Protein AF-A0A4Y2HT36-F1 (afdb_monomer_lite)

Organism: Araneus ventricosus (NCBI:txid182803)

Structure (mmCIF, N/CA/C/O backbone):
data_AF-A0A4Y2HT36-F1
#
_entry.id   AF-A0A4Y2HT36-F1
#
loop_
_atom_site.group_PDB
_atom_site.id
_atom_site.type_symbol
_atom_site.label_atom_id
_atom_site.label_alt_id
_atom_site.label_comp_id
_atom_site.label_asym_id
_atom_site.label_entity_id
_atom_site.label_seq_id
_atom_site.pdbx_PDB_ins_code
_atom_site.Cartn_x
_atom_site.Cartn_y
_atom_site.Cartn_z
_atom_site.occupancy
_atom_site.B_iso_or_equiv
_atom_site.auth_s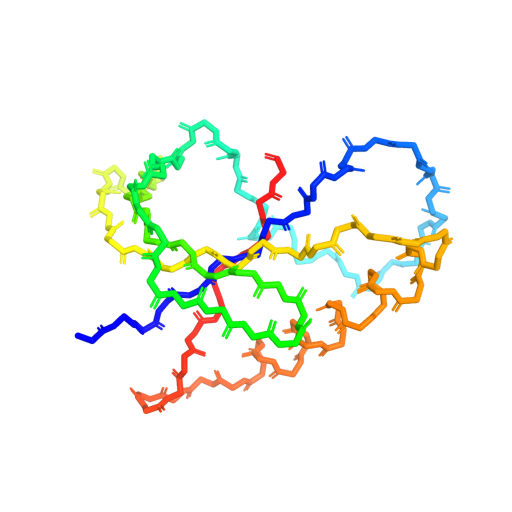eq_id
_atom_site.auth_comp_id
_atom_site.auth_asym_id
_atom_site.auth_atom_id
_atom_site.pdbx_PDB_model_num
ATOM 1 N N . MET A 1 1 ? -11.888 4.681 -10.793 1.00 45.12 1 MET A N 1
ATOM 2 C CA . MET A 1 1 ? -10.637 5.355 -10.378 1.00 45.12 1 MET A CA 1
ATOM 3 C C . MET A 1 1 ? -10.332 4.892 -8.955 1.00 45.12 1 MET A C 1
ATOM 5 O O . MET A 1 1 ? -11.274 4.791 -8.180 1.00 45.12 1 MET A O 1
ATOM 9 N N . LEU A 1 2 ? -9.098 4.494 -8.629 1.00 56.31 2 LEU A N 1
ATOM 10 C CA . LEU A 1 2 ? -8.742 4.019 -7.280 1.00 56.31 2 LEU A CA 1
ATOM 11 C C . LEU A 1 2 ? -8.487 5.234 -6.380 1.00 56.31 2 LEU A C 1
ATOM 13 O O . LEU A 1 2 ? -7.552 5.986 -6.626 1.00 56.31 2 LEU A O 1
ATOM 17 N N . HIS A 1 3 ? -9.320 5.439 -5.360 1.00 61.47 3 HIS A N 1
ATOM 18 C CA . HIS A 1 3 ? -9.226 6.599 -4.455 1.00 61.47 3 HIS A CA 1
ATOM 19 C C . HIS A 1 3 ? -8.482 6.292 -3.149 1.00 61.47 3 HIS A C 1
ATOM 21 O O . HIS A 1 3 ? -8.478 7.108 -2.230 1.00 61.47 3 HIS A O 1
ATOM 27 N N . LYS A 1 4 ? -7.902 5.096 -3.042 1.00 63.53 4 LYS A N 1
ATOM 28 C CA . LYS A 1 4 ? -7.552 4.466 -1.774 1.00 63.53 4 LYS A CA 1
ATOM 29 C C . LYS A 1 4 ? -6.221 3.732 -1.888 1.00 63.53 4 LYS A C 1
ATOM 31 O O . LYS A 1 4 ? -6.093 2.851 -2.738 1.00 63.53 4 LYS A O 1
ATOM 36 N N . LEU A 1 5 ? -5.255 4.126 -1.058 1.00 66.12 5 LEU A N 1
ATOM 37 C CA . LEU A 1 5 ? -3.892 3.599 -1.065 1.00 66.12 5 LEU A CA 1
ATOM 38 C C . LEU A 1 5 ? -3.513 3.010 0.299 1.00 66.12 5 LEU A C 1
ATOM 40 O O . LEU A 1 5 ? -3.681 3.656 1.335 1.00 66.12 5 LEU A O 1
ATOM 44 N N . PHE A 1 6 ? -2.966 1.802 0.265 1.00 72.12 6 PHE A N 1
ATOM 45 C CA . PHE A 1 6 ? -2.238 1.161 1.349 1.00 72.12 6 PHE A CA 1
ATOM 46 C C . PHE A 1 6 ? -0.745 1.204 1.076 1.00 72.12 6 PHE A C 1
ATOM 48 O O . PHE A 1 6 ? -0.322 1.225 -0.079 1.00 72.12 6 PHE A O 1
ATOM 55 N N . LEU A 1 7 ? 0.048 1.192 2.136 1.00 65.69 7 LEU A N 1
ATOM 56 C CA . LEU A 1 7 ? 1.500 1.107 2.050 1.00 65.69 7 LEU A CA 1
ATOM 57 C C . LEU A 1 7 ? 1.930 -0.248 2.610 1.00 65.69 7 LEU A C 1
ATOM 59 O O . LEU A 1 7 ? 1.487 -0.614 3.691 1.00 65.69 7 LEU A O 1
ATOM 63 N N . LEU A 1 8 ? 2.735 -0.993 1.855 1.00 59.03 8 LEU A N 1
ATOM 64 C CA . LEU A 1 8 ? 3.378 -2.226 2.312 1.00 59.03 8 LEU A CA 1
ATOM 65 C C . LEU A 1 8 ? 4.818 -1.906 2.690 1.00 59.03 8 LEU A C 1
ATOM 67 O O . LEU A 1 8 ? 5.580 -1.460 1.820 1.00 59.03 8 LEU A O 1
ATOM 71 N N . ASP A 1 9 ? 5.176 -2.177 3.941 1.00 55.78 9 ASP A N 1
ATOM 72 C CA . ASP A 1 9 ? 6.573 -2.357 4.315 1.00 55.78 9 ASP A CA 1
ATOM 73 C C . ASP A 1 9 ? 6.986 -3.796 3.971 1.00 55.78 9 ASP A C 1
ATOM 75 O O . ASP A 1 9 ? 6.229 -4.737 4.206 1.00 55.78 9 ASP A O 1
ATOM 79 N N . SER A 1 10 ? 8.135 -3.975 3.321 1.00 45.78 10 SER A N 1
ATOM 80 C CA . SER A 1 10 ? 8.604 -5.304 2.916 1.00 45.78 10 SER A CA 1
ATOM 81 C C . SER A 1 10 ? 9.299 -6.063 4.041 1.00 45.78 10 SER A C 1
ATOM 83 O O . SER A 1 10 ? 9.437 -7.275 3.914 1.00 45.78 10 SER A O 1
ATOM 85 N N . ASP A 1 11 ? 9.711 -5.385 5.117 1.00 45.09 11 ASP A N 1
ATOM 86 C CA . ASP A 1 11 ? 10.623 -5.953 6.115 1.00 45.09 11 ASP A CA 1
ATOM 87 C C . ASP A 1 11 ? 10.232 -5.574 7.555 1.00 45.09 11 ASP A C 1
ATOM 89 O O . ASP A 1 11 ? 11.059 -5.131 8.354 1.00 45.09 11 ASP A O 1
ATOM 93 N N . ALA A 1 12 ? 8.965 -5.785 7.925 1.00 46.19 12 ALA A N 1
ATOM 94 C CA . ALA A 1 12 ? 8.552 -5.740 9.325 1.00 46.19 12 ALA A CA 1
ATOM 95 C C . ALA A 1 12 ? 9.190 -6.909 10.102 1.00 46.19 12 ALA A C 1
ATOM 97 O O . ALA A 1 12 ? 8.584 -7.963 10.247 1.00 46.19 12 ALA A O 1
ATOM 98 N N . PHE A 1 13 ? 10.434 -6.741 10.564 1.00 49.06 13 PHE A N 1
ATOM 99 C CA . PHE A 1 13 ? 10.916 -7.216 11.863 1.00 49.06 13 PHE A CA 1
ATOM 100 C C . PHE A 1 13 ? 12.329 -6.684 12.149 1.00 49.06 13 PHE A C 1
ATOM 102 O O . PHE A 1 13 ? 13.237 -6.824 11.331 1.00 49.06 13 PHE A O 1
ATOM 109 N N . SER A 1 14 ? 12.533 -6.240 13.394 1.00 34.84 14 SER A N 1
ATOM 110 C CA . SER A 1 14 ? 13.816 -5.927 14.058 1.00 34.84 14 SER A CA 1
ATOM 111 C C . SER A 1 14 ? 14.230 -4.452 14.074 1.00 34.84 14 SER A C 1
ATOM 113 O O . SER A 1 14 ? 15.198 -4.059 13.432 1.00 34.84 14 SER A O 1
ATOM 115 N N . THR A 1 15 ? 13.569 -3.637 14.897 1.00 31.95 15 THR A N 1
ATOM 116 C CA . THR A 1 15 ? 14.260 -2.782 15.887 1.00 31.95 15 THR A CA 1
ATOM 117 C C . THR A 1 15 ? 13.239 -2.100 16.791 1.00 31.95 15 THR A C 1
ATOM 119 O O . THR A 1 15 ? 12.352 -1.388 16.330 1.00 31.95 15 THR A O 1
ATOM 122 N N . GLU A 1 16 ? 13.358 -2.329 18.098 1.00 41.59 16 GLU A N 1
ATOM 123 C CA . GLU A 1 16 ? 12.619 -1.575 19.107 1.00 41.59 16 GLU A CA 1
ATOM 124 C C . GLU A 1 16 ? 13.033 -0.098 19.029 1.00 41.59 16 GLU A C 1
ATOM 126 O O . GLU A 1 16 ? 14.154 0.262 19.394 1.00 41.59 16 GLU A O 1
ATOM 131 N N . ILE A 1 17 ? 12.146 0.763 18.523 1.00 40.84 17 ILE A N 1
ATOM 132 C CA . ILE A 1 17 ? 12.330 2.216 18.582 1.00 40.84 17 ILE A CA 1
ATOM 133 C C . ILE A 1 17 ? 11.676 2.723 19.878 1.00 40.84 17 ILE A C 1
ATOM 135 O O . ILE A 1 17 ? 10.504 2.413 20.119 1.00 40.84 17 ILE A O 1
ATOM 139 N N . PRO A 1 18 ? 12.397 3.490 20.724 1.00 31.31 18 PRO A N 1
ATOM 140 C CA . PRO A 1 18 ? 11.890 3.951 22.008 1.00 31.31 18 PRO A CA 1
ATOM 141 C C . PRO A 1 18 ? 10.663 4.845 21.848 1.00 31.31 18 PRO A C 1
ATOM 143 O O . PRO A 1 18 ? 10.594 5.717 20.983 1.00 31.31 18 PRO A O 1
ATOM 146 N N . LEU A 1 19 ? 9.712 4.597 22.738 1.00 38.16 19 LEU A N 1
ATOM 147 C CA . LEU A 1 19 ? 8.389 5.184 22.844 1.00 38.16 19 LEU A CA 1
ATOM 148 C C . LEU A 1 19 ? 8.427 6.718 22.968 1.00 38.16 19 LEU A C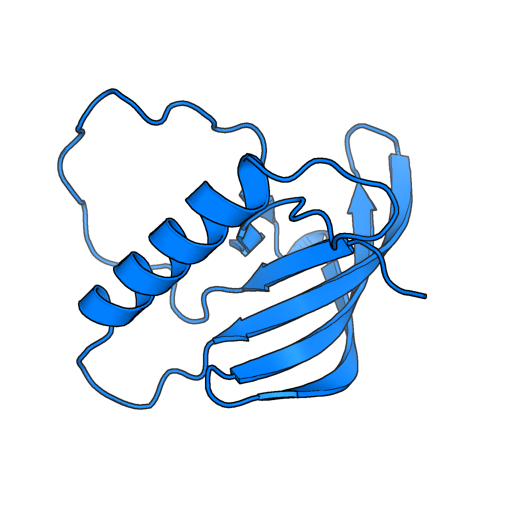 1
ATOM 150 O O . LEU A 1 19 ? 8.573 7.237 24.074 1.00 38.16 19 LEU A O 1
ATOM 154 N N . ASP A 1 20 ? 8.210 7.435 21.861 1.00 32.75 20 ASP A N 1
ATOM 155 C CA . ASP A 1 20 ? 7.753 8.825 21.918 1.00 32.75 20 ASP A CA 1
ATOM 156 C C . ASP A 1 20 ? 6.223 8.872 21.754 1.00 32.75 20 ASP A C 1
ATOM 158 O O . ASP A 1 20 ? 5.633 8.468 20.747 1.00 32.75 20 ASP A O 1
ATOM 162 N N . ASN A 1 21 ? 5.565 9.294 22.829 1.00 36.62 21 ASN A N 1
ATOM 163 C CA . ASN A 1 21 ? 4.158 9.057 23.166 1.00 36.62 21 ASN A CA 1
ATOM 164 C C . ASN A 1 21 ? 3.154 9.966 22.415 1.00 36.62 21 ASN A C 1
ATOM 166 O O . ASN A 1 21 ? 2.126 10.347 22.974 1.00 36.62 21 ASN A O 1
ATOM 170 N N . GLN A 1 22 ? 3.398 10.308 21.146 1.00 36.97 22 GLN A N 1
ATOM 171 C CA . GLN A 1 22 ? 2.495 11.175 20.361 1.00 36.97 22 GLN A CA 1
ATOM 172 C C . GLN A 1 22 ? 1.944 10.573 19.062 1.00 36.97 22 GLN A C 1
ATOM 174 O O . GLN A 1 22 ? 1.395 11.301 18.240 1.00 36.97 22 GLN A O 1
ATOM 179 N N . LEU A 1 23 ? 2.000 9.251 18.877 1.00 43.19 23 LEU A N 1
ATOM 180 C CA . LEU A 1 23 ? 1.341 8.589 17.742 1.00 43.19 23 LEU A CA 1
ATOM 181 C C . LEU A 1 23 ? 0.639 7.284 18.146 1.00 43.19 23 LEU A C 1
ATOM 183 O O . LEU A 1 23 ? 0.772 6.254 17.493 1.00 43.19 23 LEU A O 1
ATOM 187 N N . LYS A 1 24 ? -0.207 7.333 19.183 1.00 31.91 24 LYS A N 1
ATOM 188 C 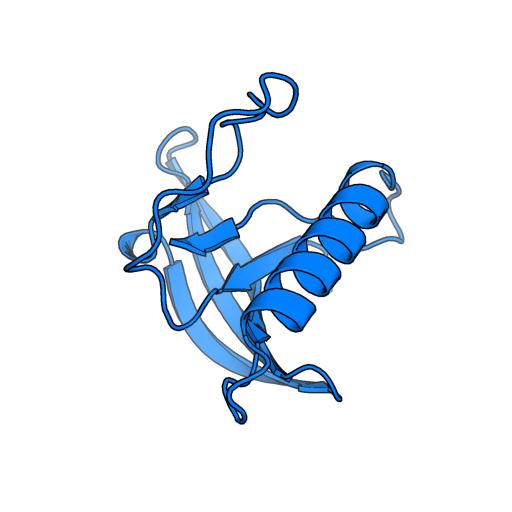CA . LYS A 1 24 ? -1.338 6.393 19.294 1.00 31.91 24 LYS A CA 1
ATOM 189 C C . LYS A 1 24 ? -2.454 6.815 18.332 1.00 31.91 24 LYS A C 1
ATOM 191 O O . LYS A 1 24 ? -3.545 7.178 18.747 1.00 31.91 24 LYS A O 1
ATOM 196 N N . ASP A 1 25 ? -2.177 6.743 17.037 1.00 42.19 25 ASP A N 1
ATOM 197 C CA . ASP A 1 25 ? -3.222 6.556 16.031 1.00 42.19 25 ASP A CA 1
ATOM 198 C C . ASP A 1 25 ? -3.092 5.119 15.513 1.00 42.19 25 ASP A C 1
ATOM 200 O O . ASP A 1 25 ? -2.733 4.869 14.365 1.00 42.19 25 ASP A O 1
ATOM 204 N N . GLN A 1 26 ? -3.334 4.154 16.411 1.00 39.81 26 GLN A N 1
ATOM 205 C CA . GLN A 1 26 ? -3.370 2.712 16.120 1.00 39.81 26 GLN A CA 1
ATOM 206 C C . GLN A 1 26 ? -4.560 2.313 15.222 1.00 39.81 26 GLN A C 1
ATOM 208 O O . GLN A 1 26 ? -4.914 1.143 15.127 1.00 39.81 26 GLN A O 1
ATOM 213 N N . SER A 1 27 ? -5.207 3.270 14.555 1.00 48.00 27 SER A N 1
ATOM 214 C CA . SER A 1 27 ? -6.442 3.057 13.802 1.00 48.00 27 SER A CA 1
ATOM 215 C C . SER A 1 27 ? -6.228 2.521 12.382 1.00 48.00 27 SER A C 1
ATOM 217 O O . SER A 1 27 ? -7.190 2.419 11.621 1.00 48.00 27 SER A O 1
ATOM 219 N N . SER A 1 28 ? -4.996 2.209 11.959 1.00 66.50 28 SER A N 1
ATOM 220 C CA . SER A 1 28 ? -4.749 1.883 10.545 1.00 66.50 28 SER A CA 1
ATOM 221 C C . SER A 1 28 ? -3.590 0.918 10.272 1.00 66.50 28 SER A C 1
ATOM 223 O O . SER A 1 28 ? -2.981 1.009 9.206 1.00 66.50 28 SER A O 1
ATOM 225 N N . ILE A 1 29 ? -3.270 0.015 11.204 1.00 74.31 29 ILE A N 1
ATOM 226 C CA . ILE A 1 29 ? -2.458 -1.169 10.877 1.00 74.31 29 ILE A CA 1
ATOM 227 C C . ILE A 1 29 ? -3.404 -2.228 10.314 1.00 74.31 29 ILE A C 1
ATOM 229 O O . ILE A 1 29 ? -4.441 -2.524 10.911 1.00 74.31 29 ILE A O 1
ATOM 233 N N . ILE A 1 30 ? -3.077 -2.763 9.144 1.00 81.75 30 ILE A N 1
ATOM 234 C CA . ILE A 1 30 ? -3.886 -3.758 8.446 1.00 81.75 30 ILE A CA 1
ATOM 235 C C . ILE A 1 30 ? -3.061 -5.012 8.268 1.00 81.75 30 ILE A C 1
ATOM 237 O O . ILE A 1 30 ? -1.963 -4.959 7.730 1.00 81.75 30 ILE A O 1
ATOM 241 N N . SER A 1 31 ? -3.623 -6.149 8.671 1.00 86.00 31 SER A N 1
ATOM 242 C CA . SER A 1 31 ? -2.971 -7.429 8.429 1.00 86.00 31 SER A CA 1
ATOM 243 C C . SER A 1 31 ? -2.896 -7.718 6.935 1.00 86.00 31 SER A C 1
ATOM 245 O O . SER A 1 31 ? -3.918 -7.662 6.241 1.00 86.00 31 SER A O 1
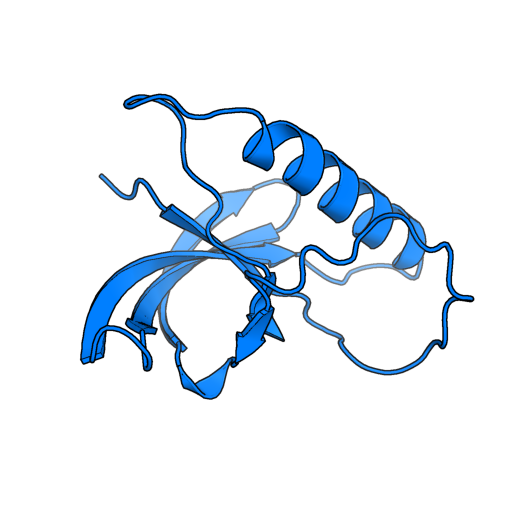ATOM 247 N N . PHE A 1 32 ? -1.718 -8.129 6.467 1.00 86.81 32 PHE A N 1
ATOM 248 C CA . PHE A 1 32 ? -1.525 -8.631 5.108 1.00 86.81 32 PHE A CA 1
ATOM 249 C C . PHE A 1 32 ? -2.533 -9.726 4.707 1.00 86.81 32 PHE A C 1
ATOM 251 O O . PHE A 1 32 ? -2.959 -9.780 3.558 1.00 86.81 32 PHE A O 1
ATOM 258 N N . HIS A 1 33 ? -2.997 -10.554 5.652 1.00 88.75 33 HIS A N 1
ATOM 259 C CA . HIS A 1 33 ? -3.982 -11.617 5.396 1.00 88.75 33 HIS A CA 1
ATOM 260 C C . HIS A 1 33 ? -5.341 -11.100 4.908 1.00 88.75 33 HIS A C 1
ATOM 262 O O . HIS A 1 33 ? -6.082 -11.827 4.249 1.00 88.75 33 HIS A O 1
ATOM 268 N N . ASN A 1 34 ? -5.666 -9.841 5.205 1.00 89.00 34 ASN A N 1
ATOM 269 C CA . ASN A 1 34 ? -6.889 -9.195 4.741 1.00 89.00 34 ASN A CA 1
ATOM 270 C C . ASN A 1 34 ? -6.747 -8.607 3.329 1.00 89.00 34 ASN A C 1
ATOM 272 O O . ASN A 1 34 ? -7.693 -8.003 2.823 1.00 89.00 34 ASN A O 1
ATOM 276 N N . LEU A 1 35 ? -5.581 -8.752 2.694 1.00 90.44 35 LEU A N 1
ATOM 277 C CA . LEU A 1 35 ? -5.292 -8.242 1.363 1.00 90.44 35 LEU A CA 1
ATOM 278 C C . LEU A 1 35 ? -5.029 -9.383 0.389 1.00 90.44 35 LEU A C 1
ATOM 280 O O . LEU A 1 35 ? -4.112 -10.185 0.543 1.00 90.44 35 LEU A O 1
ATOM 284 N N . LYS A 1 36 ? -5.795 -9.391 -0.695 1.00 93.25 36 LYS A N 1
ATOM 285 C CA . LYS A 1 36 ? -5.551 -10.253 -1.844 1.00 93.25 36 LYS A CA 1
ATOM 286 C C . LYS A 1 36 ? -4.941 -9.427 -2.967 1.00 93.25 36 LYS A C 1
ATOM 288 O O . LYS A 1 36 ? -5.647 -8.710 -3.673 1.00 93.25 36 LYS A O 1
ATOM 293 N N . ILE A 1 37 ? -3.622 -9.515 -3.119 1.00 92.31 37 ILE A N 1
ATOM 294 C CA . ILE A 1 37 ? -2.892 -8.848 -4.203 1.00 92.31 37 ILE A CA 1
ATOM 295 C C . ILE A 1 37 ? -3.311 -9.450 -5.556 1.00 92.31 37 ILE A C 1
ATOM 297 O O . ILE A 1 37 ? -3.311 -10.666 -5.721 1.00 92.31 37 ILE A O 1
ATOM 301 N N . ASP A 1 38 ? -3.663 -8.591 -6.515 1.00 93.12 38 ASP A N 1
ATOM 302 C CA . ASP A 1 38 ? -4.086 -8.962 -7.874 1.00 93.12 38 ASP A CA 1
ATOM 303 C C . ASP A 1 38 ? -2.917 -8.792 -8.856 1.00 93.12 38 ASP A C 1
ATOM 305 O O . ASP A 1 38 ? -2.214 -9.743 -9.195 1.00 93.12 38 ASP A O 1
ATOM 309 N N . LYS A 1 39 ? -2.656 -7.553 -9.284 1.00 92.19 39 LYS A N 1
ATOM 310 C CA . LYS A 1 39 ? -1.635 -7.251 -10.291 1.00 92.19 39 LYS A CA 1
ATOM 311 C C . LYS A 1 39 ? -1.004 -5.890 -10.081 1.00 92.19 39 LYS A C 1
ATOM 313 O O . LYS A 1 39 ? -1.605 -4.992 -9.494 1.00 92.19 39 LYS A O 1
ATOM 318 N N . LYS A 1 40 ? 0.179 -5.698 -10.653 1.00 94.12 40 LYS A N 1
ATOM 319 C CA . LYS A 1 40 ? 0.813 -4.384 -10.739 1.00 94.12 40 LYS A CA 1
ATOM 320 C C . LYS A 1 40 ? 0.013 -3.450 -11.645 1.00 94.12 40 LYS A C 1
ATOM 322 O O . LYS A 1 40 ? -0.370 -3.818 -12.753 1.00 94.12 40 LYS A O 1
ATOM 327 N N . ILE A 1 41 ? -0.222 -2.237 -11.158 1.00 93.94 41 ILE A N 1
ATOM 328 C CA . ILE A 1 41 ? -0.931 -1.167 -11.871 1.00 93.94 41 ILE A CA 1
ATOM 329 C C . ILE A 1 41 ? -0.075 0.084 -12.074 1.00 93.94 41 ILE A C 1
ATOM 331 O O . ILE A 1 41 ? -0.471 0.967 -12.827 1.00 93.94 41 ILE A O 1
ATOM 335 N N . GLY A 1 42 ? 1.089 0.166 -11.429 1.00 90.62 42 GLY A N 1
ATOM 336 C CA . GLY A 1 42 ? 2.009 1.281 -11.608 1.00 90.62 42 GLY A CA 1
ATOM 337 C C . GLY A 1 42 ? 3.400 1.005 -11.052 1.00 90.62 42 GLY A C 1
ATOM 338 O O . GLY A 1 42 ? 3.610 0.099 -10.245 1.00 90.62 42 GLY A O 1
ATOM 339 N N . GLU A 1 43 ? 4.359 1.808 -11.492 1.00 88.94 43 GLU A N 1
ATOM 340 C CA . GLU A 1 43 ? 5.718 1.852 -10.967 1.00 88.94 43 GLU A CA 1
ATOM 341 C C . GLU A 1 43 ? 6.165 3.303 -10.897 1.00 88.94 43 GLU A C 1
ATOM 343 O O . GLU A 1 43 ? 5.963 4.068 -11.836 1.00 88.94 43 GLU A O 1
ATOM 348 N N . GLY A 1 44 ? 6.758 3.674 -9.772 1.00 78.94 44 GLY A N 1
ATOM 349 C CA . GLY A 1 44 ? 7.371 4.971 -9.572 1.00 78.94 44 GLY A CA 1
ATOM 350 C C . GLY A 1 44 ? 8.777 4.831 -9.009 1.00 78.94 44 GLY A C 1
ATOM 351 O O . GLY A 1 44 ? 9.311 3.732 -8.835 1.00 78.94 44 GLY A O 1
ATOM 352 N N . PHE A 1 45 ? 9.358 5.981 -8.682 1.00 76.06 45 PHE A N 1
ATOM 353 C CA . PHE A 1 45 ? 10.695 6.071 -8.104 1.00 76.06 45 PHE A CA 1
ATOM 354 C C . PHE A 1 45 ? 10.818 5.270 -6.796 1.00 76.06 45 PHE A C 1
ATOM 356 O O . PHE A 1 45 ? 11.734 4.469 -6.630 1.00 76.06 45 PHE A O 1
ATOM 363 N N . TYR A 1 46 ? 9.829 5.411 -5.909 1.00 73.19 46 TYR A N 1
ATOM 364 C CA . TYR A 1 46 ? 9.830 4.797 -4.576 1.00 73.19 46 TYR A CA 1
ATOM 365 C C . TYR A 1 46 ? 9.452 3.312 -4.560 1.00 73.19 46 TYR A C 1
ATOM 367 O O . TYR A 1 46 ? 9.717 2.614 -3.583 1.00 73.19 46 TYR A O 1
ATOM 375 N N . GLY A 1 47 ? 8.848 2.803 -5.633 1.00 80.69 47 GLY A N 1
ATOM 376 C CA . GLY A 1 47 ? 8.439 1.411 -5.684 1.00 80.69 47 GLY A CA 1
ATOM 377 C C . GLY A 1 47 ? 7.336 1.130 -6.681 1.00 80.69 47 GLY A C 1
ATOM 378 O O . GLY A 1 47 ? 7.192 1.827 -7.683 1.00 80.69 47 GLY A O 1
ATOM 379 N N . GLU A 1 48 ? 6.575 0.079 -6.428 1.00 88.00 48 GLU A N 1
ATOM 380 C CA . GLU A 1 48 ? 5.483 -0.332 -7.301 1.00 88.00 48 GLU A CA 1
ATOM 381 C C . GLU A 1 48 ? 4.136 -0.198 -6.613 1.00 88.00 48 GLU A C 1
ATOM 383 O O . GLU A 1 48 ? 4.029 -0.246 -5.390 1.00 88.00 48 GLU A O 1
ATOM 388 N N . VAL A 1 49 ? 3.102 -0.029 -7.427 1.00 90.38 49 VAL A N 1
ATOM 389 C CA . VAL A 1 49 ? 1.722 0.040 -6.973 1.00 90.38 49 VAL A CA 1
ATOM 390 C C . VAL A 1 49 ? 0.990 -1.171 -7.519 1.00 90.38 49 VAL A C 1
ATOM 392 O O . VAL A 1 49 ? 0.947 -1.406 -8.729 1.00 90.38 49 VAL A O 1
ATOM 395 N N . LEU A 1 50 ? 0.416 -1.940 -6.608 1.00 91.69 50 LEU A N 1
ATOM 396 C CA . LEU A 1 50 ? -0.344 -3.150 -6.863 1.00 91.69 50 LEU A CA 1
ATOM 397 C C . LEU A 1 50 ? -1.827 -2.847 -6.656 1.00 91.69 50 LEU A C 1
ATOM 399 O O . LEU A 1 50 ? -2.195 -2.087 -5.768 1.00 91.69 50 LEU A O 1
ATOM 403 N N . LYS A 1 51 ? -2.696 -3.431 -7.468 1.00 93.12 51 LYS A N 1
ATOM 404 C CA . LYS A 1 51 ? -4.124 -3.517 -7.171 1.00 93.12 51 LYS A CA 1
ATOM 405 C C . LYS A 1 51 ? -4.339 -4.694 -6.226 1.00 93.12 51 LYS A C 1
ATOM 407 O O . LYS A 1 51 ? -3.722 -5.740 -6.421 1.00 93.12 51 LYS A O 1
ATOM 412 N N . ALA A 1 52 ? -5.211 -4.534 -5.241 1.00 92.12 52 ALA A N 1
ATOM 413 C CA . ALA A 1 52 ? -5.596 -5.602 -4.330 1.00 92.12 52 ALA A CA 1
ATOM 414 C C . ALA A 1 52 ? -7.080 -5.510 -3.964 1.00 92.12 52 ALA A C 1
ATOM 416 O O . ALA A 1 52 ? -7.675 -4.434 -4.049 1.00 92.12 52 ALA A O 1
ATOM 417 N N . ASP A 1 53 ? -7.648 -6.630 -3.531 1.00 93.12 53 ASP A N 1
ATOM 418 C CA . ASP A 1 53 ? -8.929 -6.667 -2.832 1.00 93.12 53 ASP A CA 1
ATOM 419 C C . ASP A 1 53 ? -8.654 -6.675 -1.325 1.00 93.12 53 ASP A C 1
ATOM 421 O O . ASP A 1 53 ? -7.962 -7.557 -0.817 1.00 93.12 53 ASP A O 1
ATOM 425 N N . TYR A 1 54 ? -9.173 -5.682 -0.609 1.00 90.25 54 TYR A N 1
ATOM 426 C CA . TYR A 1 54 ? -9.082 -5.575 0.843 1.00 90.25 54 TYR A CA 1
ATOM 427 C C . TYR A 1 54 ? -10.387 -6.024 1.484 1.00 90.25 54 TYR A C 1
ATOM 429 O O . TYR A 1 54 ? -11.444 -5.488 1.156 1.00 90.25 54 TYR A O 1
ATOM 437 N N . PHE A 1 55 ? -10.320 -6.969 2.416 1.00 90.75 55 PHE A N 1
ATOM 438 C CA . PHE A 1 55 ? -11.438 -7.334 3.276 1.00 90.75 55 PHE A CA 1
ATOM 439 C C . PHE A 1 55 ? -11.355 -6.569 4.597 1.00 90.75 55 PHE A C 1
ATOM 441 O O . PHE A 1 55 ? -10.422 -6.748 5.372 1.00 90.75 55 PHE A O 1
ATOM 448 N N . ASN A 1 56 ? -12.347 -5.724 4.874 1.00 85.69 56 ASN A N 1
ATOM 449 C CA . ASN A 1 56 ? -12.469 -5.046 6.155 1.00 85.69 56 ASN A CA 1
ATOM 450 C C . ASN A 1 56 ? -13.205 -5.963 7.151 1.00 85.69 56 ASN A C 1
ATOM 452 O O . ASN A 1 56 ? -14.421 -6.121 7.014 1.00 85.69 56 ASN A O 1
ATOM 456 N N . PRO A 1 57 ? -12.529 -6.524 8.171 1.00 84.44 57 PRO A N 1
ATOM 457 C CA . PRO A 1 57 ? -13.157 -7.454 9.110 1.00 84.44 57 PRO A CA 1
ATOM 458 C C . PRO A 1 57 ? -14.173 -6.779 10.042 1.00 84.44 57 PRO A C 1
ATOM 460 O O . PRO A 1 57 ? -15.046 -7.454 10.574 1.00 84.44 57 PRO A O 1
ATOM 463 N N . VAL A 1 58 ? -14.087 -5.456 10.232 1.00 83.75 58 VAL A N 1
ATOM 464 C CA . VAL A 1 58 ? -15.012 -4.696 11.089 1.00 83.75 58 VAL A CA 1
ATOM 465 C C . VAL A 1 58 ? -16.328 -4.430 10.365 1.00 83.75 58 VAL A C 1
ATOM 467 O O . VAL A 1 58 ? -17.398 -4.560 10.951 1.00 83.75 58 VAL A O 1
ATOM 470 N N . LEU A 1 59 ? -16.253 -4.055 9.087 1.00 85.06 59 LEU A N 1
ATOM 471 C CA . LEU A 1 59 ? -17.435 -3.753 8.273 1.00 85.06 59 LEU A CA 1
ATOM 472 C C . LEU A 1 59 ? -17.971 -4.974 7.517 1.00 85.06 59 LEU A C 1
ATOM 474 O O . LEU A 1 59 ? -19.061 -4.900 6.962 1.00 85.06 59 LEU A O 1
ATOM 478 N N . LEU A 1 60 ? -17.221 -6.082 7.498 1.00 88.88 60 LEU A N 1
ATOM 479 C CA . LEU A 1 60 ? -17.518 -7.296 6.731 1.00 88.88 60 LEU A CA 1
ATOM 480 C C . LEU A 1 60 ? -17.717 -7.014 5.232 1.00 88.88 60 LEU A C 1
ATOM 482 O O . LEU A 1 60 ? -18.568 -7.605 4.570 1.00 88.88 60 LEU A O 1
ATOM 486 N N . THR A 1 61 ? -16.913 -6.099 4.688 1.00 86.25 61 THR A N 1
ATOM 487 C CA . THR A 1 61 ? -16.989 -5.660 3.288 1.00 86.25 61 THR A CA 1
ATOM 488 C C . THR A 1 61 ? -15.651 -5.807 2.589 1.00 86.25 61 THR A C 1
ATOM 490 O O . THR A 1 61 ? -14.613 -5.490 3.171 1.00 86.25 61 THR A O 1
ATOM 493 N N . SER A 1 62 ? -15.685 -6.180 1.312 1.00 88.56 62 SER A N 1
ATOM 494 C CA . SER A 1 62 ? -14.517 -6.127 0.436 1.00 88.56 62 SER A CA 1
ATOM 495 C C . SER A 1 62 ? -14.507 -4.854 -0.401 1.00 88.56 62 SER A C 1
ATOM 497 O O . SER A 1 62 ? -15.550 -4.400 -0.871 1.00 88.56 62 SER A O 1
ATOM 499 N N . GLU A 1 63 ? -13.325 -4.299 -0.632 1.00 89.56 63 GLU A N 1
ATOM 500 C CA . GLU A 1 63 ? -13.143 -3.171 -1.535 1.00 89.56 63 GLU A CA 1
ATOM 501 C C . GLU A 1 63 ? -11.842 -3.251 -2.333 1.00 89.56 63 GLU A C 1
ATOM 503 O O . GLU A 1 63 ? -10.842 -3.798 -1.875 1.00 89.56 63 GLU A O 1
ATOM 508 N N . ILE A 1 64 ? -11.856 -2.675 -3.538 1.00 91.81 64 ILE A N 1
ATOM 509 C CA . ILE A 1 64 ? -10.675 -2.623 -4.399 1.00 91.81 64 ILE A CA 1
ATOM 510 C C . ILE A 1 64 ? -9.802 -1.442 -3.982 1.00 91.81 64 ILE A C 1
ATOM 512 O O . ILE A 1 64 ? -10.251 -0.294 -3.945 1.00 91.81 64 ILE A O 1
ATOM 516 N N . VAL A 1 65 ? -8.527 -1.723 -3.746 1.00 91.00 65 VAL A N 1
ATOM 517 C CA . VAL A 1 65 ? -7.539 -0.772 -3.239 1.00 91.00 65 VAL A CA 1
ATOM 518 C C . VAL A 1 65 ? -6.256 -0.808 -4.060 1.00 91.00 65 VAL A C 1
ATOM 520 O O . VAL A 1 65 ? -5.970 -1.766 -4.781 1.00 91.00 65 VAL A O 1
ATOM 523 N N . ALA A 1 66 ? -5.480 0.267 -3.967 1.00 91.44 66 ALA A N 1
ATOM 524 C CA . ALA A 1 66 ? -4.096 0.282 -4.405 1.00 91.44 66 ALA A CA 1
ATOM 525 C C . ALA A 1 66 ? -3.187 -0.003 -3.205 1.00 91.44 66 ALA A C 1
ATOM 527 O O . ALA A 1 66 ? -3.462 0.454 -2.101 1.00 91.44 66 ALA A O 1
ATOM 528 N N . VAL A 1 67 ? -2.086 -0.710 -3.420 1.00 89.88 67 VAL A N 1
ATOM 529 C CA . VAL A 1 67 ? -1.079 -1.019 -2.409 1.00 89.88 67 VAL A CA 1
ATOM 530 C C . VAL A 1 67 ? 0.288 -0.633 -2.962 1.00 89.88 67 VAL A C 1
ATOM 532 O O . VAL A 1 67 ? 0.755 -1.221 -3.935 1.00 89.88 67 VAL A O 1
ATOM 535 N N . LYS A 1 68 ? 0.920 0.389 -2.389 1.00 87.19 68 LYS A N 1
ATOM 536 C CA . LYS A 1 68 ? 2.260 0.847 -2.761 1.00 87.19 68 LYS A CA 1
ATOM 537 C C . LYS A 1 68 ? 3.283 0.089 -1.922 1.00 87.19 68 LYS A C 1
ATOM 539 O O . LYS A 1 68 ? 3.350 0.262 -0.709 1.00 87.19 68 LYS A O 1
ATOM 544 N N . ARG A 1 69 ? 4.068 -0.753 -2.590 1.00 84.56 69 ARG A N 1
ATOM 545 C CA . ARG A 1 69 ? 5.203 -1.478 -2.017 1.00 84.56 69 ARG A CA 1
ATOM 546 C C . ARG A 1 69 ? 6.471 -0.669 -2.245 1.00 84.56 69 ARG A C 1
ATOM 548 O O . ARG A 1 69 ? 6.777 -0.321 -3.389 1.00 84.56 69 ARG A O 1
ATOM 555 N N . ILE A 1 70 ? 7.205 -0.379 -1.176 1.00 78.50 70 ILE A N 1
ATOM 556 C CA . ILE A 1 70 ? 8.480 0.339 -1.256 1.00 78.50 70 ILE A CA 1
ATOM 557 C C . ILE A 1 70 ? 9.590 -0.655 -1.637 1.00 78.50 70 ILE A C 1
ATOM 559 O O . ILE A 1 70 ? 9.667 -1.753 -1.100 1.00 78.50 70 ILE A O 1
ATOM 563 N N . LYS A 1 71 ? 10.436 -0.318 -2.621 1.00 69.69 71 LYS A N 1
ATOM 564 C CA . LYS A 1 71 ? 11.505 -1.221 -3.103 1.00 69.69 71 LYS A CA 1
ATOM 565 C C . LYS A 1 71 ? 12.693 -1.230 -2.144 1.00 69.69 71 LYS A C 1
ATOM 567 O O . LYS A 1 71 ? 13.509 -0.324 -2.282 1.00 69.69 71 LYS A O 1
ATOM 572 N N . ALA A 1 72 ? 12.885 -2.219 -1.272 1.00 60.12 72 ALA A N 1
ATOM 573 C CA . ALA A 1 72 ? 14.139 -2.412 -0.524 1.00 60.12 72 ALA A CA 1
ATOM 574 C C . ALA A 1 72 ? 15.318 -2.666 -1.490 1.00 60.12 72 ALA A C 1
ATOM 576 O O . ALA A 1 72 ? 15.365 -3.694 -2.159 1.00 60.12 72 ALA A O 1
ATOM 577 N N . LYS A 1 73 ? 16.232 -1.699 -1.657 1.00 53.16 73 LYS A N 1
ATOM 578 C CA . LYS A 1 73 ? 17.403 -1.856 -2.544 1.00 53.16 73 LYS A CA 1
ATOM 579 C C . LYS A 1 73 ? 18.733 -1.427 -1.928 1.00 53.16 73 LYS A C 1
ATOM 581 O O . LYS A 1 73 ? 19.748 -1.698 -2.545 1.00 53.16 73 LYS A O 1
ATOM 586 N N . ASP A 1 74 ? 18.745 -0.820 -0.741 1.00 53.47 74 ASP A N 1
ATOM 587 C CA . ASP A 1 74 ? 19.986 -0.370 -0.106 1.00 53.47 74 ASP A CA 1
ATOM 588 C C . ASP A 1 74 ? 19.838 -0.237 1.425 1.00 53.47 74 ASP A C 1
ATOM 590 O O . ASP A 1 74 ? 18.714 -0.088 1.917 1.00 53.47 74 ASP A O 1
ATOM 594 N N . PRO A 1 75 ? 20.953 -0.259 2.187 1.00 51.91 75 PRO A N 1
ATOM 595 C CA . PRO A 1 75 ? 20.991 -0.256 3.655 1.00 51.91 75 PRO A CA 1
ATOM 596 C C . PRO A 1 75 ? 20.506 1.049 4.316 1.00 51.91 75 PRO A C 1
ATOM 598 O O . PRO A 1 75 ? 20.517 1.167 5.538 1.00 51.91 75 PRO A O 1
ATOM 601 N N . THR A 1 76 ? 20.011 2.022 3.551 1.00 55.81 76 THR A N 1
ATOM 602 C CA . THR A 1 76 ? 19.382 3.261 4.046 1.00 55.81 76 THR A CA 1
ATOM 603 C C . THR A 1 76 ? 17.907 3.067 4.422 1.00 55.81 76 THR A C 1
ATOM 605 O O . THR A 1 76 ? 17.075 3.956 4.230 1.00 55.81 76 THR A O 1
ATOM 608 N N . GLN A 1 77 ? 17.567 1.902 4.982 1.00 56.28 77 GLN A N 1
ATOM 609 C CA . GLN A 1 77 ? 16.198 1.527 5.354 1.00 56.28 77 GLN A CA 1
ATOM 610 C C . GLN A 1 77 ? 15.549 2.558 6.289 1.00 56.28 77 GLN A C 1
ATOM 612 O O . GLN A 1 77 ? 14.424 2.993 6.046 1.00 56.28 77 GLN A O 1
ATOM 617 N N . GLN A 1 78 ? 16.307 3.062 7.270 1.00 59.53 78 GLN A N 1
ATOM 618 C CA . GLN A 1 78 ? 15.824 4.060 8.229 1.00 59.53 78 GLN A CA 1
ATOM 619 C C . GLN A 1 78 ? 15.393 5.379 7.569 1.00 59.53 78 GLN A C 1
ATOM 621 O O . GLN A 1 78 ? 14.397 5.982 7.966 1.00 59.53 78 GLN A O 1
ATOM 626 N N . LEU A 1 79 ? 16.125 5.832 6.542 1.00 60.62 79 LEU A N 1
ATOM 627 C CA . LEU A 1 79 ? 15.794 7.070 5.831 1.00 60.62 79 LEU A CA 1
ATOM 628 C C . LEU A 1 79 ? 14.464 6.932 5.089 1.00 60.62 79 LEU A C 1
ATOM 630 O O . LEU A 1 79 ? 13.679 7.875 5.067 1.00 60.62 79 LEU A O 1
ATOM 634 N N . ARG A 1 80 ? 14.163 5.748 4.549 1.00 65.25 80 ARG A N 1
ATOM 635 C CA . ARG A 1 80 ? 12.930 5.535 3.785 1.00 65.25 80 ARG A CA 1
ATOM 636 C C . ARG A 1 80 ? 11.708 5.236 4.633 1.00 65.25 80 ARG A C 1
ATOM 638 O O . ARG A 1 80 ? 10.619 5.638 4.241 1.00 65.25 80 ARG A O 1
ATOM 645 N N . VAL A 1 81 ? 11.879 4.635 5.808 1.00 67.38 81 VAL A N 1
ATOM 646 C CA . VAL A 1 81 ? 10.812 4.576 6.818 1.00 67.38 81 VAL A CA 1
ATOM 647 C C . VAL A 1 81 ? 10.420 6.000 7.233 1.00 67.38 81 VAL A C 1
ATOM 649 O O . VAL A 1 81 ? 9.238 6.334 7.251 1.00 67.38 81 VAL A O 1
ATOM 652 N N . ASN A 1 82 ? 11.392 6.898 7.437 1.00 70.44 82 ASN A N 1
ATOM 653 C CA . ASN A 1 82 ? 11.109 8.307 7.734 1.00 70.44 82 ASN A CA 1
ATOM 654 C C . ASN A 1 82 ? 10.399 9.037 6.579 1.00 70.44 82 ASN A C 1
ATOM 656 O O . ASN A 1 82 ? 9.453 9.785 6.825 1.00 70.44 82 ASN A O 1
ATOM 660 N N . GLU A 1 83 ? 10.811 8.811 5.326 1.00 73.44 83 GLU A N 1
ATOM 661 C CA . GLU A 1 83 ? 10.115 9.350 4.145 1.00 73.44 83 GLU A CA 1
ATOM 662 C C . GLU A 1 83 ? 8.679 8.822 4.036 1.00 73.44 83 GLU A C 1
ATOM 664 O O . GLU A 1 83 ? 7.760 9.594 3.761 1.00 73.44 83 GLU A O 1
ATOM 669 N N . LEU A 1 84 ? 8.466 7.533 4.317 1.00 73.25 84 LEU A N 1
ATOM 670 C CA . LEU A 1 84 ? 7.148 6.907 4.342 1.00 73.25 84 LEU A CA 1
ATOM 671 C C . LEU A 1 84 ? 6.259 7.532 5.421 1.00 73.25 84 LEU A C 1
ATOM 673 O O . LEU A 1 84 ? 5.119 7.903 5.144 1.00 73.25 84 LEU A O 1
ATOM 677 N N . HIS A 1 85 ? 6.787 7.717 6.632 1.00 74.81 85 HIS A N 1
ATOM 678 C CA . HIS A 1 85 ? 6.074 8.394 7.714 1.00 74.81 85 HIS A CA 1
ATOM 679 C C . HIS A 1 85 ? 5.748 9.850 7.369 1.00 74.81 85 HIS A C 1
ATOM 681 O O . HIS A 1 85 ? 4.642 10.310 7.663 1.00 74.81 85 HIS A O 1
ATOM 687 N N . ALA A 1 86 ? 6.669 10.575 6.729 1.00 76.19 86 ALA A N 1
ATOM 688 C CA . ALA A 1 86 ? 6.428 11.941 6.277 1.00 76.19 86 ALA A CA 1
ATOM 689 C C . ALA A 1 86 ? 5.325 11.995 5.205 1.00 76.19 86 ALA A C 1
ATOM 691 O O . ALA A 1 86 ? 4.394 12.795 5.330 1.00 76.19 86 ALA A O 1
ATOM 692 N N . GLU A 1 87 ? 5.373 11.105 4.206 1.00 75.81 87 GLU A N 1
ATOM 693 C CA . GLU A 1 87 ? 4.335 10.965 3.176 1.00 75.81 87 GLU A CA 1
ATOM 694 C C . GLU A 1 87 ? 2.982 10.636 3.823 1.00 75.81 87 GLU A C 1
ATOM 696 O O . GLU A 1 87 ? 1.990 11.316 3.561 1.00 75.81 87 GLU A O 1
ATOM 701 N N . MET A 1 88 ? 2.938 9.672 4.748 1.00 77.44 88 MET A N 1
ATOM 702 C CA . MET A 1 88 ? 1.727 9.322 5.494 1.00 77.44 88 MET A CA 1
ATOM 703 C C . MET A 1 88 ? 1.172 10.497 6.295 1.00 77.44 88 MET A C 1
ATOM 705 O O . MET A 1 88 ? -0.034 10.729 6.266 1.00 77.44 88 MET A O 1
ATOM 709 N N . LYS A 1 89 ? 2.021 11.253 6.998 1.00 80.56 89 LYS A N 1
ATOM 710 C CA . LYS A 1 89 ? 1.598 12.400 7.812 1.00 80.56 89 LYS A CA 1
ATOM 711 C C . LYS A 1 89 ? 0.950 13.487 6.958 1.00 80.56 89 LYS A C 1
ATOM 713 O O . LYS A 1 89 ? -0.088 14.024 7.342 1.00 80.56 89 LYS A O 1
ATOM 718 N N . ILE A 1 90 ? 1.538 13.790 5.801 1.00 81.88 90 ILE A N 1
ATOM 719 C CA . ILE A 1 90 ? 0.981 14.759 4.850 1.00 81.88 90 ILE A CA 1
ATOM 720 C C . ILE A 1 90 ? -0.331 14.225 4.281 1.00 81.88 90 ILE A C 1
ATOM 722 O O . ILE A 1 90 ? -1.351 14.897 4.322 1.00 81.88 90 ILE A O 1
ATOM 726 N N . MET A 1 91 ? -0.343 12.991 3.796 1.00 79.88 91 MET A N 1
ATOM 727 C CA . MET A 1 91 ? -1.519 12.434 3.133 1.00 79.88 91 MET A CA 1
ATOM 728 C C . MET A 1 91 ? -2.692 12.198 4.093 1.00 79.88 91 MET A C 1
ATOM 730 O O . MET A 1 91 ? -3.841 12.336 3.684 1.00 79.88 91 MET A O 1
ATOM 734 N N . LYS A 1 92 ? -2.434 11.913 5.378 1.00 77.38 92 LYS A N 1
ATOM 735 C CA . LYS A 1 92 ? -3.472 11.845 6.420 1.00 77.38 92 LYS A CA 1
ATOM 736 C C . LYS A 1 92 ? -4.138 13.200 6.681 1.00 77.38 92 LYS A C 1
ATOM 738 O O . LYS A 1 92 ? -5.302 13.217 7.072 1.00 77.38 92 LYS A O 1
ATOM 743 N N . SER A 1 93 ? -3.443 14.322 6.464 1.00 80.38 93 SER A N 1
ATOM 744 C CA . SER A 1 93 ? -4.043 15.656 6.619 1.00 80.38 93 SER A CA 1
ATOM 745 C C . SER A 1 93 ? -4.881 16.082 5.407 1.00 80.38 93 SER A C 1
ATOM 747 O O . SER A 1 93 ? -5.703 16.993 5.512 1.00 80.38 93 SER A O 1
ATOM 749 N N . LEU A 1 94 ? -4.733 15.402 4.265 1.00 79.62 94 LEU A N 1
ATOM 750 C CA . LEU A 1 94 ? -5.445 15.710 3.028 1.00 79.62 94 LEU A CA 1
ATOM 751 C C . LEU A 1 94 ? -6.720 14.862 2.895 1.00 79.62 94 LEU A C 1
ATOM 753 O O . LEU A 1 94 ? -6.683 13.692 2.524 1.00 79.62 94 LEU A O 1
ATOM 757 N N . CYS A 1 95 ? -7.880 15.476 3.137 1.00 80.75 95 CYS A N 1
ATOM 758 C CA . CYS A 1 95 ? -9.189 14.847 2.941 1.00 80.75 95 CYS A CA 1
ATOM 759 C C . CYS A 1 95 ? -9.987 15.601 1.870 1.00 80.75 95 CYS A C 1
ATOM 761 O O . CYS A 1 95 ? -10.682 16.574 2.156 1.00 80.75 95 CYS A O 1
ATOM 763 N N . HIS A 1 96 ? -9.873 15.172 0.612 1.00 85.75 96 HIS A N 1
ATOM 764 C CA . HIS A 1 96 ? -10.579 15.802 -0.503 1.00 85.75 96 HIS A CA 1
ATOM 765 C C . HIS A 1 96 ? -10.967 14.776 -1.572 1.00 85.75 96 HIS A C 1
ATOM 767 O O . HIS A 1 96 ? -10.213 13.851 -1.851 1.00 85.75 96 HIS A O 1
ATOM 773 N N . LYS A 1 97 ? -12.114 14.971 -2.236 1.00 84.00 97 LYS A N 1
ATOM 774 C CA . LYS A 1 97 ? -12.660 14.032 -3.242 1.00 84.00 97 LYS A CA 1
ATOM 775 C C . LYS A 1 97 ? -11.733 13.748 -4.438 1.00 84.00 97 LYS A C 1
ATOM 777 O O . LYS A 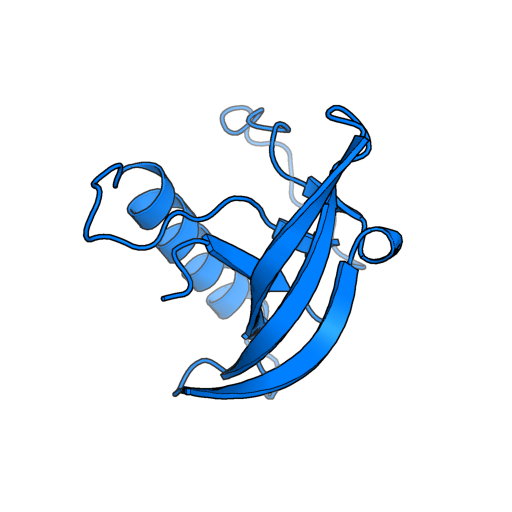1 97 ? -11.835 12.690 -5.050 1.00 84.00 97 LYS A O 1
ATOM 782 N N . ASN A 1 98 ? -10.830 14.679 -4.750 1.00 87.06 98 ASN A N 1
ATOM 783 C CA . ASN A 1 98 ? -9.870 14.570 -5.859 1.00 87.06 98 ASN A CA 1
ATOM 784 C C . ASN A 1 98 ? -8.446 14.208 -5.402 1.00 87.06 98 ASN A C 1
ATOM 786 O O . ASN A 1 98 ? -7.525 14.249 -6.210 1.00 87.06 98 ASN A O 1
ATOM 790 N N . ILE A 1 99 ? -8.249 13.908 -4.116 1.00 84.94 99 ILE A N 1
ATOM 791 C CA . ILE A 1 99 ? -6.957 13.497 -3.560 1.00 84.94 99 ILE A CA 1
ATOM 792 C C . ILE A 1 99 ? -7.100 12.056 -3.074 1.00 84.94 99 ILE A C 1
ATOM 794 O O . ILE A 1 99 ? -8.128 11.671 -2.519 1.00 84.94 99 ILE A O 1
ATOM 798 N N . VAL A 1 100 ? -6.082 11.237 -3.325 1.00 85.00 100 VAL A N 1
ATOM 799 C CA . VAL A 1 100 ? -6.062 9.845 -2.868 1.00 85.00 100 VAL A CA 1
ATOM 800 C C . VAL A 1 100 ? -6.044 9.815 -1.342 1.00 85.00 100 VAL A C 1
ATOM 802 O O . VAL A 1 100 ? -5.228 10.485 -0.715 1.00 85.00 100 VAL A O 1
ATOM 805 N N . LYS A 1 101 ? -6.918 9.006 -0.745 1.00 83.75 101 LYS A N 1
ATOM 806 C CA . LYS A 1 101 ? -6.951 8.782 0.698 1.00 83.75 101 LYS A CA 1
ATOM 807 C C . LYS A 1 101 ? -6.028 7.621 1.063 1.00 83.75 101 LYS A C 1
ATOM 809 O O . LYS A 1 101 ? -6.185 6.518 0.536 1.00 83.75 101 LYS A O 1
ATOM 814 N N . ILE A 1 102 ? -5.112 7.845 2.003 1.00 82.44 102 ILE A N 1
ATOM 815 C CA . ILE A 1 102 ? -4.388 6.746 2.653 1.00 82.44 102 ILE A CA 1
ATOM 816 C C . ILE A 1 102 ? -5.293 6.140 3.719 1.00 82.44 102 ILE A C 1
ATOM 818 O O . ILE A 1 102 ? -5.821 6.860 4.567 1.00 82.44 102 ILE A O 1
ATOM 822 N N . ILE A 1 103 ? -5.494 4.824 3.653 1.00 76.81 103 ILE A N 1
ATOM 823 C CA . ILE A 1 103 ? -6.324 4.110 4.632 1.00 76.81 103 ILE A CA 1
ATOM 824 C C . ILE A 1 103 ? -5.468 3.435 5.704 1.00 76.81 103 ILE A C 1
ATOM 826 O O . ILE A 1 103 ? -5.952 3.266 6.814 1.00 76.81 103 ILE A O 1
ATOM 830 N N . GLY A 1 104 ? -4.216 3.070 5.411 1.00 80.56 104 GLY A N 1
ATOM 831 C CA . GLY A 1 104 ? -3.352 2.459 6.416 1.00 80.56 104 GLY A CA 1
ATOM 832 C C . GLY A 1 104 ? -2.009 1.947 5.923 1.00 80.56 104 GLY A C 1
ATOM 833 O O . GLY A 1 104 ? -1.684 2.035 4.735 1.00 80.56 104 GLY A O 1
ATOM 834 N N . LEU A 1 105 ? -1.253 1.427 6.887 1.00 82.25 105 LEU A N 1
ATOM 835 C CA . LEU A 1 105 ? -0.018 0.678 6.693 1.00 82.25 105 LEU A CA 1
ATOM 836 C C . LEU A 1 105 ? -0.340 -0.809 6.838 1.00 82.25 105 LEU A C 1
ATOM 838 O O . LEU A 1 105 ? -1.146 -1.197 7.684 1.00 82.25 105 LEU A O 1
ATOM 842 N N . VAL A 1 106 ? 0.266 -1.618 5.988 1.00 82.19 106 VAL A N 1
ATOM 843 C CA . VAL A 1 106 ? 0.125 -3.065 6.014 1.00 82.19 106 VAL A CA 1
ATOM 844 C C . VAL A 1 106 ? 1.347 -3.658 6.691 1.00 82.19 106 VAL A C 1
ATOM 846 O O . VAL A 1 106 ? 2.469 -3.317 6.312 1.00 82.19 106 VAL A O 1
ATOM 849 N N . GLU A 1 107 ? 1.087 -4.531 7.658 1.00 72.50 107 GLU A N 1
ATOM 850 C CA . GLU A 1 107 ? 2.066 -5.332 8.399 1.00 72.50 107 GLU A CA 1
ATOM 851 C C . GLU A 1 107 ? 1.804 -6.829 8.166 1.00 72.50 107 GLU A C 1
ATOM 853 O O . GLU A 1 107 ? 0.612 -7.240 8.069 1.00 72.50 107 GLU A O 1
#

Sequence (107 aa):
MLHKLFLLDSDAFSTEIPLDNQLKDQSSIISFHNLKIDKKIGEGFYGEVLKADYFNPVLLTSEIVAVKRIKAKDPTQQLRVNELHAEMKIMKSLCHKNIVKIIGLVE

InterPro domains:
  IPR000719 Protein kinase domain [PS50011] (35-107)
  IPR001245 Serine-threonine/tyrosine-protein kina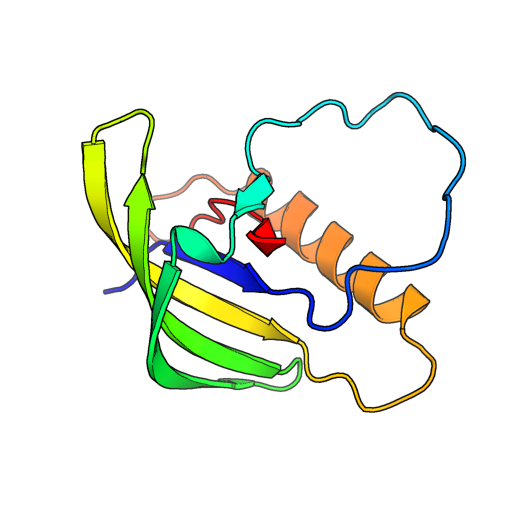se, catalytic domain [PF07714] (35-106)
  IPR011009 Protein kinase-like domain superfamily [SSF56112] (24-106)
  IPR017441 Protein kinase, ATP binding site [PS00107] (41-68)
  IPR051286 Janus Kinase (JAK) [PTHR45807] (31-106)

Radius of gyration: 14.14 Å; chains: 1; bounding box: 38×27×35 Å

Secondary structure (DSSP, 8-state):
---EEEEE-S----------TT----TTEE-GGGEEEEEEEEE-SSEEEEEEEEEETTTTEEEEEEEEEE---SS-HHHHHHHHHHHHHHHHH---TTSPEEEEEE-

pLDDT: mean 72.25, std 18.46, range [31.31, 94.12]

Foldseek 3Di:
DAQEEEEEEPDPDDDDDDDPPDPPPVVAEDEPVQWAWDAWDAADPQATKTWIWGQDPVVRDIDIHIYGYGDPDDPVVVVVVVVVVVVLVVQCVDDDPPHRHYRHYYD